Protein AF-A0AA38YG45-F1 (afdb_monomer_lite)

Radius of gyration: 14.85 Å; chains: 1; bounding box: 41×33×44 Å

Structure (mmCIF, N/CA/C/O backbone):
data_AF-A0AA38YG45-F1
#
_entry.id   AF-A0AA38YG45-F1
#
loop_
_atom_site.group_PDB
_atom_site.id
_atom_site.type_symbol
_atom_site.label_atom_id
_atom_site.label_alt_id
_atom_site.label_comp_id
_atom_site.label_asym_id
_atom_site.label_entity_id
_atom_site.label_seq_id
_atom_site.pdbx_PDB_ins_code
_atom_site.Cartn_x
_atom_site.Cartn_y
_atom_site.Cartn_z
_atom_site.occupancy
_atom_site.B_iso_or_equiv
_atom_site.auth_seq_id
_atom_site.auth_comp_id
_atom_site.auth_asym_id
_atom_site.auth_atom_id
_atom_site.pdbx_PDB_model_num
ATOM 1 N N . MET A 1 1 ? -5.783 9.780 21.680 1.00 47.09 1 MET A N 1
ATOM 2 C CA . MET A 1 1 ? -5.146 10.245 20.427 1.00 47.09 1 MET A CA 1
ATOM 3 C C . MET A 1 1 ? -3.884 9.424 20.224 1.00 47.09 1 MET A C 1
ATOM 5 O O . MET A 1 1 ? -3.141 9.281 21.184 1.00 47.09 1 MET A O 1
ATOM 9 N N . LEU A 1 2 ? -3.685 8.838 19.041 1.00 55.00 2 LEU A N 1
ATOM 10 C CA . LEU A 1 2 ? -2.702 7.778 18.730 1.00 55.00 2 LEU A CA 1
ATOM 11 C C . LEU A 1 2 ? -1.213 8.215 18.777 1.00 55.00 2 LEU A C 1
ATOM 13 O O . LEU A 1 2 ? -0.388 7.640 18.082 1.00 55.00 2 LEU A O 1
ATOM 17 N N . GLY A 1 3 ? -0.844 9.256 19.532 1.00 50.66 3 GLY A N 1
ATOM 18 C CA . GLY A 1 3 ? 0.546 9.735 19.643 1.00 50.66 3 GLY A CA 1
ATOM 19 C C . GLY A 1 3 ? 1.139 10.386 18.381 1.00 50.66 3 GLY A C 1
ATOM 20 O O . GLY A 1 3 ? 2.236 10.925 18.451 1.00 50.66 3 GLY A O 1
ATOM 21 N N . SER A 1 4 ? 0.414 10.383 17.257 1.00 55.72 4 SER A N 1
ATOM 22 C CA . SER A 1 4 ? 0.745 11.096 16.016 1.00 55.72 4 SER A CA 1
ATOM 23 C C . SER A 1 4 ? -0.076 12.392 15.903 1.00 55.72 4 SER A C 1
ATOM 25 O O . SER A 1 4 ? -1.272 12.356 16.223 1.00 55.72 4 SER A O 1
ATOM 27 N N . PRO A 1 5 ? 0.506 13.511 15.421 1.00 56.44 5 PRO A N 1
ATOM 28 C CA . PRO A 1 5 ? -0.197 14.789 15.239 1.00 56.44 5 PRO A CA 1
ATOM 29 C C . PRO A 1 5 ? -1.469 14.684 14.389 1.00 56.44 5 PRO A C 1
ATOM 31 O O . PRO A 1 5 ? -2.432 15.403 14.639 1.00 56.44 5 PRO A O 1
ATOM 34 N N . HIS A 1 6 ? -1.511 13.725 13.459 1.00 61.09 6 HIS A N 1
ATOM 35 C CA . HIS A 1 6 ? -2.636 13.498 12.545 1.00 61.09 6 HIS A CA 1
ATOM 36 C C . HIS A 1 6 ? -3.500 12.289 12.935 1.00 61.09 6 HIS A C 1
ATOM 38 O O . HIS A 1 6 ? -4.355 11.854 12.166 1.00 61.09 6 HIS A O 1
ATOM 44 N N . GLY A 1 7 ? -3.266 11.687 14.109 1.00 66.56 7 GLY A N 1
ATOM 45 C CA . GLY A 1 7 ? -4.014 10.511 14.561 1.00 66.56 7 GLY A CA 1
ATOM 46 C C . GLY A 1 7 ? -3.902 9.301 13.623 1.00 66.56 7 GLY A C 1
ATOM 47 O O . GLY A 1 7 ? -4.818 8.488 13.596 1.00 66.56 7 GLY A O 1
ATOM 48 N N . GLY A 1 8 ? -2.816 9.197 12.847 1.00 71.81 8 GLY A N 1
ATOM 49 C CA . GLY A 1 8 ? -2.603 8.120 11.872 1.00 71.81 8 GLY A CA 1
ATOM 50 C C . GLY A 1 8 ? -3.306 8.313 10.522 1.00 71.81 8 GLY A C 1
ATOM 51 O O . GLY A 1 8 ? -3.298 7.394 9.707 1.00 71.81 8 GLY A O 1
ATOM 52 N N . CYS A 1 9 ? -3.934 9.466 10.280 1.00 80.81 9 CYS A N 1
ATOM 53 C CA . CYS A 1 9 ? -4.634 9.759 9.029 1.00 80.81 9 CYS A CA 1
ATOM 54 C C . CYS A 1 9 ? -3.666 9.983 7.851 1.00 80.81 9 CYS A C 1
ATOM 56 O O . CYS A 1 9 ? -2.639 10.642 7.999 1.00 80.81 9 CYS A O 1
ATOM 58 N N . LEU A 1 10 ? -4.042 9.469 6.680 1.00 81.25 10 LEU A N 1
ATOM 59 C CA . LEU A 1 10 ? -3.430 9.672 5.367 1.00 81.25 10 LEU A CA 1
ATOM 60 C C . LEU A 1 10 ? -4.400 10.508 4.506 1.00 81.25 10 LEU A C 1
ATOM 62 O O . LEU A 1 10 ? -5.202 9.935 3.760 1.00 81.25 10 LEU A O 1
ATOM 66 N N . PRO A 1 11 ? -4.385 11.847 4.631 1.00 70.00 11 PRO A N 1
ATOM 67 C CA . PRO A 1 11 ? -5.412 12.724 4.064 1.00 70.00 11 PRO A CA 1
ATOM 68 C C . PRO A 1 11 ? -5.376 12.807 2.532 1.00 70.00 11 PRO A C 1
ATOM 70 O O . PRO A 1 11 ? -6.412 13.019 1.907 1.00 70.00 11 PRO A O 1
ATOM 73 N N . ASP A 1 12 ? -4.214 12.585 1.915 1.00 78.56 12 ASP A N 1
ATOM 74 C CA . ASP A 1 12 ? -4.036 12.713 0.462 1.00 78.56 12 ASP A CA 1
ATOM 75 C C . ASP A 1 12 ? -4.422 11.445 -0.322 1.00 78.56 12 ASP A C 1
ATOM 77 O O . ASP A 1 12 ? -4.314 11.391 -1.551 1.00 78.56 12 ASP A O 1
ATOM 81 N N . ILE A 1 13 ? -4.911 10.413 0.371 1.00 81.06 13 ILE A N 1
ATOM 82 C CA . ILE A 1 13 ? -5.349 9.161 -0.242 1.00 81.06 13 ILE A CA 1
ATOM 83 C C . ILE A 1 13 ? -6.872 9.151 -0.364 1.00 81.06 13 ILE A C 1
ATOM 85 O O . ILE A 1 13 ? -7.604 9.127 0.621 1.00 81.06 13 ILE A O 1
ATOM 89 N N . SER A 1 14 ? -7.349 9.092 -1.607 1.00 83.12 14 SER A N 1
ATOM 90 C CA . SER A 1 14 ? -8.774 9.040 -1.944 1.00 83.12 14 SER A CA 1
ATOM 91 C C . SER A 1 14 ? -9.201 7.647 -2.416 1.00 83.12 14 SER A C 1
ATOM 93 O O . SER A 1 14 ? -8.424 6.894 -2.999 1.00 83.12 14 SER A O 1
ATOM 95 N N . MET A 1 15 ? -10.468 7.291 -2.200 1.00 84.81 15 MET A N 1
ATOM 96 C CA . MET A 1 15 ? -11.083 6.080 -2.749 1.00 84.81 15 MET A CA 1
ATOM 97 C C . MET A 1 15 ? -11.370 6.223 -4.252 1.00 84.81 15 MET A C 1
ATOM 99 O O . MET A 1 15 ? -12.128 7.107 -4.663 1.00 84.81 15 MET A O 1
ATOM 103 N N . TRP A 1 16 ? -10.812 5.310 -5.055 1.00 83.12 16 TRP A N 1
ATOM 104 C CA . TRP A 1 16 ? -11.005 5.247 -6.514 1.00 83.12 16 TRP A CA 1
ATOM 105 C C . TRP A 1 16 ? -11.964 4.143 -6.979 1.00 83.12 16 TRP A C 1
ATOM 107 O O . TRP A 1 16 ? -12.583 4.277 -8.029 1.00 83.12 16 TRP A O 1
ATOM 117 N N . SER A 1 17 ? -12.072 3.053 -6.222 1.00 80.31 17 SER A N 1
ATOM 118 C CA . SER A 1 17 ? -12.840 1.850 -6.559 1.00 80.31 17 SER A CA 1
ATOM 119 C C . SER A 1 17 ? -13.529 1.334 -5.291 1.00 80.31 17 SER A C 1
ATOM 121 O O . SER A 1 17 ? -12.930 1.444 -4.219 1.00 80.31 17 SER A O 1
ATOM 123 N N . PRO A 1 18 ? -14.743 0.751 -5.366 1.00 79.62 18 PRO A N 1
ATOM 124 C CA . PRO A 1 18 ? -15.492 0.362 -6.573 1.00 79.62 18 PRO A CA 1
ATOM 125 C C . PRO A 1 18 ? -16.178 1.524 -7.298 1.00 79.62 18 PRO A C 1
ATOM 127 O O . PRO A 1 18 ? -16.383 1.451 -8.505 1.00 79.62 18 PRO A O 1
ATOM 130 N N . GLN A 1 19 ? -16.506 2.592 -6.577 1.00 79.94 19 GLN A N 1
ATOM 131 C CA . GLN A 1 19 ? -17.017 3.841 -7.127 1.00 79.94 19 GLN A CA 1
ATOM 132 C C . GLN A 1 19 ? -16.072 4.957 -6.698 1.00 79.94 19 GLN A C 1
ATOM 134 O O . GLN A 1 19 ? -15.554 4.957 -5.578 1.00 79.94 19 GLN A O 1
ATOM 139 N N . ARG A 1 20 ? -15.800 5.892 -7.607 1.00 82.31 20 ARG A N 1
ATOM 140 C CA . ARG A 1 20 ? -14.871 6.982 -7.329 1.00 82.31 20 ARG A CA 1
ATOM 141 C C . ARG A 1 20 ? -15.528 7.965 -6.367 1.00 82.31 20 ARG A C 1
ATOM 143 O O . ARG A 1 20 ? -16.459 8.651 -6.768 1.00 82.31 20 ARG A O 1
ATOM 150 N N . GLN A 1 21 ? -14.987 8.072 -5.152 1.00 79.31 21 GLN A N 1
ATOM 151 C CA . GLN A 1 21 ? -15.452 9.018 -4.126 1.00 79.31 21 GLN A CA 1
ATOM 152 C C . GLN A 1 21 ? -16.963 8.924 -3.827 1.00 79.31 21 GLN A C 1
ATOM 154 O O . GLN A 1 21 ? -17.602 9.922 -3.507 1.00 79.31 21 GLN A O 1
ATOM 159 N N . GLU A 1 22 ? -17.533 7.720 -3.917 1.00 81.31 22 GLU A N 1
ATOM 160 C CA . GLU A 1 22 ? -18.955 7.463 -3.674 1.00 81.31 22 GLU A CA 1
ATOM 161 C C . GLU A 1 22 ? -19.181 6.079 -3.031 1.00 81.31 22 GLU A C 1
ATOM 163 O O . GLU A 1 22 ? -18.346 5.175 -3.138 1.00 81.31 22 GLU A O 1
ATOM 168 N N . GLY A 1 23 ? -20.314 5.911 -2.342 1.00 83.44 23 GLY A N 1
ATOM 169 C CA . GLY A 1 23 ? -20.763 4.637 -1.774 1.00 83.44 23 GLY A CA 1
ATOM 170 C C . GLY A 1 23 ? -20.518 4.482 -0.269 1.00 83.44 23 GLY A C 1
ATOM 171 O O . GLY A 1 23 ? -20.431 5.447 0.480 1.00 83.44 23 GLY A O 1
ATOM 172 N N . HIS A 1 24 ? -20.454 3.238 0.208 1.00 83.69 24 HIS A N 1
ATOM 173 C CA . HIS A 1 24 ? -20.244 2.918 1.633 1.00 83.69 24 HIS A CA 1
ATOM 174 C C . HIS A 1 24 ? -19.128 1.890 1.846 1.00 83.69 24 HIS A C 1
ATOM 176 O O . HIS A 1 24 ? -19.077 1.220 2.878 1.00 83.69 24 HIS A O 1
ATOM 182 N N . THR A 1 25 ? -18.253 1.736 0.851 1.00 86.69 25 THR A N 1
ATOM 183 C CA . THR A 1 25 ? -17.160 0.763 0.885 1.00 86.69 25 THR A CA 1
ATOM 184 C C . THR A 1 25 ? -16.216 1.069 2.040 1.00 86.69 25 THR A C 1
ATOM 186 O O . THR A 1 25 ? -15.847 2.221 2.267 1.00 86.69 25 THR A O 1
ATOM 189 N N . ARG A 1 26 ? -15.812 0.022 2.758 1.00 89.25 26 ARG A N 1
ATOM 190 C CA . ARG A 1 26 ? -14.807 0.091 3.817 1.00 89.25 26 ARG A CA 1
ATOM 191 C C . ARG A 1 26 ? -13.832 -1.062 3.655 1.00 89.25 26 ARG A C 1
ATOM 193 O O . ARG A 1 26 ? -14.247 -2.169 3.316 1.00 89.25 26 ARG A O 1
ATOM 200 N N . ILE A 1 27 ? -12.561 -0.798 3.923 1.00 92.12 27 ILE A N 1
ATOM 201 C CA . ILE A 1 27 ? -11.514 -1.814 4.023 1.00 92.12 27 ILE A CA 1
ATOM 202 C C . ILE A 1 27 ? -10.892 -1.736 5.413 1.00 92.12 27 ILE A C 1
ATOM 204 O O . ILE A 1 27 ? -10.753 -0.648 5.970 1.00 92.12 27 ILE A O 1
ATOM 208 N N . ALA A 1 28 ? -10.554 -2.887 5.981 1.00 94.44 28 ALA A N 1
ATOM 209 C CA . ALA A 1 28 ? -9.927 -2.986 7.290 1.00 94.44 28 ALA A CA 1
ATOM 210 C C . ALA A 1 28 ? -9.085 -4.261 7.349 1.00 94.44 28 ALA A C 1
ATOM 212 O O . ALA A 1 28 ? -9.604 -5.347 7.083 1.00 94.44 28 ALA A O 1
ATOM 213 N N . GLY A 1 29 ? -7.800 -4.141 7.674 1.00 95.38 29 GLY A N 1
ATOM 214 C CA . GLY A 1 29 ? -6.919 -5.299 7.786 1.00 95.38 29 GLY A CA 1
ATOM 215 C C . GLY A 1 29 ? -5.456 -4.936 8.039 1.00 95.38 29 GLY A C 1
ATOM 216 O O . GLY A 1 29 ? -5.073 -3.774 7.891 1.00 95.38 29 GLY A O 1
ATOM 217 N N . PRO A 1 30 ? -4.626 -5.924 8.414 1.00 96.88 30 PRO A N 1
ATOM 218 C CA . PRO A 1 30 ? -3.193 -5.726 8.585 1.00 96.88 30 PRO A CA 1
ATOM 219 C C . PRO A 1 30 ? -2.517 -5.347 7.262 1.00 96.88 30 PRO A C 1
ATOM 221 O O . PRO A 1 30 ? -2.856 -5.879 6.200 1.00 96.88 30 PRO A O 1
ATOM 224 N N . ALA A 1 31 ? -1.538 -4.450 7.341 1.00 96.56 31 ALA A N 1
ATOM 225 C CA . ALA A 1 31 ? -0.764 -3.961 6.216 1.00 96.56 31 ALA A CA 1
ATOM 226 C C . ALA A 1 31 ? 0.181 -5.048 5.691 1.00 96.56 31 ALA A C 1
ATOM 228 O O . ALA A 1 31 ? 1.067 -5.523 6.405 1.00 96.56 31 ALA A O 1
ATOM 229 N N . TYR A 1 32 ? 0.030 -5.382 4.415 1.00 96.50 32 TYR A N 1
ATOM 230 C CA . TYR A 1 32 ? 1.057 -6.027 3.610 1.00 96.50 32 TYR A CA 1
ATOM 231 C C . TYR A 1 32 ? 1.764 -4.938 2.801 1.00 96.50 32 TYR A C 1
ATOM 233 O O . TYR A 1 32 ? 1.204 -4.414 1.834 1.00 96.50 32 TYR A O 1
ATOM 241 N N . THR A 1 33 ? 2.956 -4.532 3.236 1.00 95.25 33 THR A N 1
ATOM 242 C CA . THR A 1 33 ? 3.645 -3.369 2.668 1.00 95.25 33 THR A CA 1
ATOM 243 C C . THR A 1 33 ? 4.510 -3.744 1.467 1.00 95.25 33 THR A C 1
ATOM 245 O O . THR A 1 33 ? 5.193 -4.771 1.454 1.00 95.25 33 THR A O 1
ATOM 248 N N . VAL A 1 34 ? 4.505 -2.883 0.453 1.00 92.94 34 VAL A N 1
ATOM 249 C CA . VAL A 1 34 ? 5.315 -3.003 -0.761 1.00 92.94 34 VAL A CA 1
ATOM 250 C C . VAL A 1 34 ? 5.971 -1.653 -1.025 1.00 92.94 34 VAL A C 1
ATOM 252 O O . VAL A 1 34 ? 5.288 -0.661 -1.284 1.00 92.94 34 VAL A O 1
ATOM 255 N N . HIS A 1 35 ? 7.296 -1.605 -0.955 1.00 91.88 35 HIS A N 1
ATOM 256 C CA . HIS A 1 35 ? 8.066 -0.383 -1.146 1.00 91.88 35 HIS A CA 1
ATOM 257 C C . HIS A 1 35 ? 8.726 -0.396 -2.516 1.00 91.88 35 HIS A C 1
ATOM 259 O O . HIS A 1 35 ? 9.707 -1.098 -2.708 1.00 91.88 35 HIS A O 1
ATOM 265 N N . PHE A 1 36 ? 8.217 0.354 -3.485 1.00 88.81 36 PHE A N 1
ATOM 266 C CA . PHE A 1 36 ? 8.905 0.498 -4.761 1.00 88.81 36 PHE A CA 1
ATOM 267 C C . PHE A 1 36 ? 10.082 1.461 -4.613 1.00 88.81 36 PHE A C 1
ATOM 269 O O . PHE A 1 36 ? 9.927 2.598 -4.178 1.00 88.81 36 PHE A O 1
ATOM 276 N N . VAL A 1 37 ? 11.257 1.022 -5.047 1.00 86.50 37 VAL A N 1
ATOM 277 C CA . VAL A 1 37 ? 12.473 1.834 -5.131 1.00 86.50 37 VAL A CA 1
ATOM 278 C C . VAL A 1 37 ? 13.101 1.685 -6.504 1.00 86.50 37 VAL A C 1
ATOM 280 O O . VAL A 1 37 ? 12.806 0.751 -7.255 1.00 86.50 37 VAL A O 1
ATOM 283 N N . ARG A 1 38 ? 13.987 2.613 -6.858 1.00 84.12 38 ARG A N 1
ATOM 284 C CA . ARG A 1 38 ? 14.746 2.506 -8.102 1.00 84.12 38 ARG A CA 1
ATOM 285 C C . ARG A 1 38 ? 15.677 1.304 -8.052 1.00 84.12 38 ARG A C 1
ATOM 287 O O . ARG A 1 38 ? 16.293 0.999 -7.029 1.00 84.12 38 ARG A O 1
ATOM 294 N N . ARG A 1 39 ? 15.813 0.630 -9.190 1.00 80.75 39 ARG A N 1
ATOM 295 C CA . ARG A 1 39 ? 16.804 -0.429 -9.359 1.00 80.75 39 ARG A CA 1
ATOM 296 C C . ARG A 1 39 ? 18.200 0.107 -9.022 1.00 80.75 39 ARG A C 1
ATOM 298 O O . ARG A 1 39 ? 18.595 1.166 -9.501 1.00 80.75 39 ARG A O 1
ATOM 305 N N . GLY A 1 40 ? 18.940 -0.645 -8.212 1.00 77.88 40 GLY A N 1
ATOM 306 C CA . GLY A 1 40 ? 20.279 -0.268 -7.753 1.00 77.88 40 GLY A CA 1
ATOM 307 C C . GLY A 1 40 ? 20.306 0.544 -6.456 1.00 77.88 40 GLY A C 1
ATOM 308 O O . GLY A 1 40 ? 21.388 0.707 -5.903 1.00 77.88 40 GLY A O 1
ATOM 309 N N . THR A 1 41 ? 19.157 1.006 -5.946 1.00 79.06 41 THR A N 1
ATOM 310 C CA . THR A 1 41 ? 19.066 1.587 -4.596 1.00 79.06 41 THR A CA 1
ATOM 311 C C . THR A 1 41 ? 19.129 0.498 -3.531 1.00 79.06 41 THR A C 1
ATOM 313 O O . THR A 1 41 ? 19.901 0.614 -2.591 1.00 79.06 41 THR A O 1
ATOM 316 N N . GLU A 1 42 ? 18.379 -0.586 -3.723 1.00 70.69 42 GLU A N 1
ATOM 317 C CA . GLU A 1 42 ? 18.364 -1.742 -2.827 1.00 70.69 42 GLU A CA 1
ATOM 318 C C . GLU A 1 42 ? 18.531 -3.041 -3.629 1.00 70.69 42 GLU A C 1
ATOM 320 O O . GLU A 1 42 ? 18.073 -3.124 -4.781 1.00 70.69 42 GLU A O 1
ATOM 325 N N . PRO A 1 43 ? 19.169 -4.077 -3.058 1.00 61.62 43 PRO A N 1
ATOM 326 C CA . PRO A 1 43 ? 19.235 -5.381 -3.692 1.00 61.62 43 PRO A CA 1
ATOM 327 C C . PRO A 1 43 ? 17.841 -6.016 -3.761 1.00 61.62 43 PRO A C 1
ATOM 329 O O . PRO A 1 43 ? 17.168 -6.208 -2.751 1.00 61.62 43 PRO A O 1
ATOM 332 N N . SER A 1 44 ? 17.406 -6.393 -4.965 1.00 62.25 44 SER A N 1
ATOM 333 C CA . SER A 1 44 ? 16.162 -7.140 -5.150 1.00 62.25 44 SER A CA 1
ATOM 334 C C . SER A 1 44 ? 16.417 -8.637 -4.985 1.00 62.25 44 SER A C 1
ATOM 336 O O . SER A 1 44 ? 16.867 -9.308 -5.914 1.00 62.25 44 SER A O 1
ATOM 338 N N . THR A 1 45 ? 16.119 -9.183 -3.812 1.00 60.91 45 THR A N 1
ATOM 339 C CA . THR A 1 45 ? 16.208 -10.632 -3.542 1.00 60.91 45 THR A CA 1
ATOM 340 C C . THR A 1 45 ? 14.951 -11.403 -3.954 1.00 60.91 45 THR A C 1
ATOM 342 O O . THR A 1 45 ? 14.881 -12.620 -3.780 1.00 60.91 45 THR A O 1
ATOM 345 N N . ILE A 1 46 ? 13.943 -10.706 -4.478 1.00 64.12 46 ILE A N 1
ATOM 346 C CA . ILE A 1 46 ? 12.613 -11.257 -4.711 1.00 64.12 46 ILE A CA 1
ATOM 347 C C . ILE A 1 46 ? 12.570 -12.024 -6.039 1.00 64.12 46 ILE A C 1
ATOM 349 O O . ILE 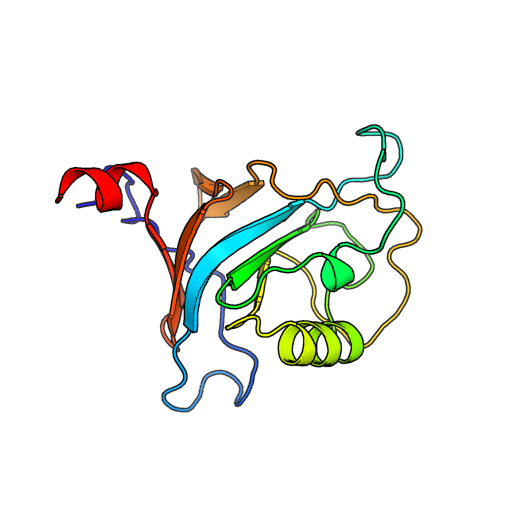A 1 46 ? 12.867 -11.476 -7.098 1.00 64.12 46 ILE A O 1
ATOM 353 N N . LYS A 1 47 ? 12.189 -13.305 -5.963 1.00 68.69 47 LYS A N 1
ATOM 354 C CA . LYS A 1 47 ? 12.069 -14.217 -7.115 1.00 68.69 47 LYS A CA 1
ATOM 355 C C . LYS A 1 47 ? 10.675 -14.227 -7.752 1.00 68.69 47 LYS A C 1
ATOM 357 O O . LYS A 1 47 ? 10.544 -14.659 -8.891 1.00 68.69 47 LYS A O 1
ATOM 362 N N . GLU A 1 48 ? 9.659 -13.772 -7.023 1.00 80.19 48 GLU A N 1
ATOM 363 C CA . GLU A 1 48 ? 8.243 -13.842 -7.400 1.00 80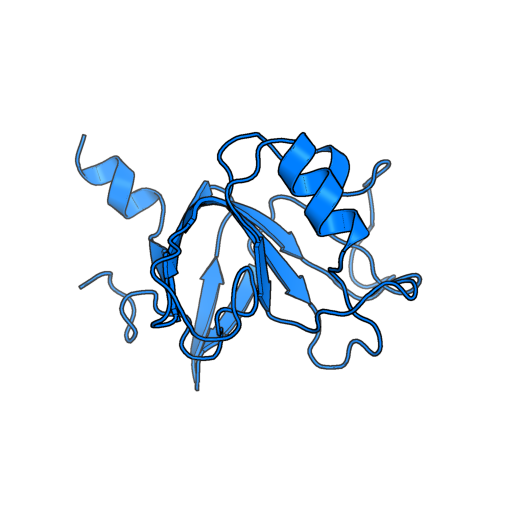.19 48 GLU A CA 1
ATOM 364 C C . GLU A 1 48 ? 7.586 -12.462 -7.303 1.00 80.19 48 GLU A C 1
ATOM 366 O O . GLU A 1 48 ? 8.023 -11.602 -6.544 1.00 80.19 48 GLU A O 1
ATOM 371 N N . HIS A 1 49 ? 6.534 -12.208 -8.075 1.00 86.38 49 HIS A N 1
ATOM 372 C CA . HIS A 1 49 ? 5.883 -10.903 -8.032 1.00 86.38 49 HIS A CA 1
ATOM 373 C C . HIS A 1 49 ? 5.182 -10.698 -6.678 1.00 86.38 49 HIS A C 1
ATOM 375 O O . HIS A 1 49 ? 4.505 -11.600 -6.192 1.00 86.38 49 HIS A O 1
ATOM 381 N N . TYR A 1 50 ? 5.276 -9.501 -6.080 1.00 89.31 50 TYR A N 1
ATOM 382 C CA . TYR A 1 50 ? 4.734 -9.234 -4.731 1.00 89.31 50 TYR A CA 1
ATOM 383 C C . TYR A 1 50 ? 3.248 -9.586 -4.583 1.00 89.31 50 TYR A C 1
ATOM 385 O O . TYR A 1 50 ? 2.774 -9.861 -3.485 1.00 89.31 50 TYR A O 1
ATOM 393 N N . ILE A 1 51 ? 2.503 -9.522 -5.689 1.00 90.62 51 ILE A N 1
ATOM 394 C CA . ILE A 1 51 ? 1.061 -9.769 -5.730 1.00 90.62 51 ILE A CA 1
ATOM 395 C C . ILE A 1 51 ? 0.711 -11.248 -5.506 1.00 90.62 51 ILE A C 1
ATOM 397 O O . ILE A 1 51 ? -0.404 -11.561 -5.091 1.00 90.62 51 ILE A O 1
ATOM 401 N N . ASP A 1 52 ? 1.653 -12.152 -5.778 1.00 90.19 52 ASP A N 1
ATOM 402 C CA . ASP A 1 52 ? 1.462 -13.596 -5.652 1.00 90.19 52 ASP A CA 1
ATOM 403 C C . ASP A 1 52 ? 1.665 -14.094 -4.219 1.00 90.19 52 ASP A C 1
ATOM 405 O O . ASP A 1 52 ? 1.144 -15.147 -3.862 1.00 90.19 52 ASP A O 1
ATOM 409 N N . SER A 1 53 ? 2.346 -13.309 -3.382 1.00 90.81 53 SER A N 1
ATOM 410 C CA . SER A 1 53 ? 2.605 -13.613 -1.973 1.00 90.81 53 SER A CA 1
ATOM 411 C C . SER A 1 53 ? 1.701 -12.850 -0.998 1.00 90.81 53 SER A C 1
ATOM 413 O O . SER A 1 53 ? 1.971 -12.845 0.202 1.00 90.81 53 SER A O 1
ATOM 415 N N . VAL A 1 54 ? 0.641 -12.195 -1.487 1.00 94.00 54 VAL A N 1
ATOM 416 C CA . VAL A 1 54 ? -0.298 -11.432 -0.647 1.00 94.00 54 VAL A CA 1
ATOM 417 C C . VAL A 1 54 ? -1.112 -12.383 0.238 1.00 94.00 54 VAL A C 1
ATOM 419 O O . VAL A 1 54 ? -1.854 -13.211 -0.299 1.00 94.00 54 VAL A O 1
ATOM 422 N N . PRO A 1 55 ? -1.046 -12.259 1.576 1.00 94.94 55 PRO A N 1
ATOM 423 C CA . PRO A 1 55 ? -1.869 -13.067 2.466 1.00 94.94 55 PRO A CA 1
ATOM 424 C C . PRO A 1 55 ? -3.341 -12.638 2.434 1.00 94.94 55 PRO A C 1
ATOM 426 O O . PRO A 1 55 ? -3.659 -11.446 2.361 1.00 94.94 55 PRO A O 1
ATOM 429 N N . ALA A 1 56 ? -4.247 -13.607 2.563 1.00 96.50 56 ALA A N 1
ATOM 430 C CA . ALA A 1 56 ? -5.675 -13.336 2.694 1.00 96.50 56 ALA A CA 1
ATOM 431 C C . ALA A 1 56 ? -5.970 -12.474 3.937 1.00 96.50 56 ALA A C 1
ATOM 433 O O . ALA A 1 56 ? -5.325 -12.615 4.975 1.00 96.50 56 ALA A O 1
ATOM 434 N N . GLY A 1 57 ? -6.958 -11.582 3.837 1.00 96.62 57 GLY A N 1
ATOM 435 C CA . GLY A 1 57 ? -7.356 -10.684 4.925 1.00 96.62 57 GLY A CA 1
ATOM 436 C C . GLY A 1 57 ? -6.494 -9.425 5.078 1.00 96.62 57 GLY A C 1
ATOM 437 O O . GLY A 1 57 ? -6.808 -8.591 5.921 1.00 96.62 57 GLY A O 1
ATOM 438 N N . THR A 1 58 ? -5.430 -9.258 4.286 1.00 97.06 58 THR A N 1
ATOM 439 C CA . THR A 1 58 ? -4.535 -8.090 4.371 1.00 97.06 58 THR A CA 1
ATOM 440 C C . THR A 1 58 ? -5.005 -6.919 3.509 1.00 97.06 58 THR A C 1
ATOM 442 O O . THR A 1 58 ? -5.681 -7.099 2.488 1.00 97.06 58 THR A O 1
ATOM 445 N N . VAL A 1 59 ? -4.619 -5.707 3.913 1.00 97.06 59 VAL A N 1
ATOM 446 C CA . VAL A 1 59 ? -4.638 -4.518 3.055 1.00 97.06 59 VAL A CA 1
ATOM 447 C C . VAL A 1 59 ? -3.257 -4.388 2.418 1.00 97.06 59 VAL A C 1
ATOM 449 O O . VAL A 1 59 ? -2.257 -4.262 3.123 1.00 97.06 59 VAL A O 1
ATOM 452 N N . ILE A 1 60 ? -3.187 -4.397 1.088 1.00 96.19 60 ILE A N 1
ATOM 453 C CA . ILE A 1 60 ? -1.932 -4.142 0.372 1.00 96.19 60 ILE A CA 1
ATOM 454 C C . ILE A 1 60 ? -1.633 -2.647 0.487 1.00 96.19 60 ILE A C 1
ATOM 456 O O . ILE A 1 60 ? -2.428 -1.838 0.019 1.00 96.19 60 ILE A O 1
ATOM 460 N N . PHE A 1 61 ? -0.501 -2.273 1.072 1.00 95.81 61 PHE A N 1
ATOM 461 C CA . PHE A 1 61 ? -0.060 -0.883 1.139 1.00 95.81 61 PHE A CA 1
ATOM 462 C C . PHE A 1 61 ? 1.166 -0.691 0.251 1.00 95.81 61 PHE A C 1
ATOM 464 O O . PHE A 1 61 ? 2.231 -1.240 0.527 1.00 95.81 61 PHE A O 1
ATOM 471 N N . ILE A 1 62 ? 1.029 0.084 -0.819 1.00 93.69 62 ILE A N 1
ATOM 472 C CA . ILE A 1 62 ? 2.101 0.336 -1.779 1.00 93.69 62 ILE A CA 1
ATOM 473 C C . ILE A 1 62 ? 2.590 1.767 -1.606 1.00 93.69 62 ILE A C 1
ATOM 475 O O . ILE A 1 62 ? 1.789 2.688 -1.690 1.00 93.69 62 ILE A O 1
ATOM 479 N N . SER A 1 63 ? 3.894 1.947 -1.426 1.00 92.38 63 SER A N 1
ATOM 480 C CA . SER A 1 63 ? 4.553 3.251 -1.525 1.00 92.38 63 SER A CA 1
ATOM 481 C C . SER A 1 63 ? 5.505 3.229 -2.712 1.00 92.38 63 SER A C 1
ATOM 483 O O . SER A 1 63 ? 6.266 2.271 -2.876 1.00 92.38 63 SER A O 1
ATOM 485 N N . ALA A 1 64 ? 5.431 4.245 -3.566 1.00 89.88 64 ALA A N 1
ATOM 486 C CA . ALA A 1 64 ? 6.268 4.375 -4.748 1.00 89.88 64 ALA A CA 1
ATOM 487 C C . ALA A 1 64 ? 6.899 5.769 -4.844 1.00 89.88 64 ALA A C 1
ATOM 489 O O . ALA A 1 64 ? 6.340 6.737 -4.330 1.00 89.88 64 ALA A O 1
ATOM 490 N N . PRO A 1 65 ? 8.041 5.912 -5.541 1.00 85.19 65 PRO A N 1
ATOM 491 C CA . PRO A 1 65 ? 8.692 7.204 -5.682 1.00 85.19 65 PRO A CA 1
ATOM 492 C C . PRO A 1 65 ? 7.764 8.196 -6.404 1.00 85.19 65 PRO A C 1
ATOM 494 O O . PRO A 1 65 ? 7.132 7.822 -7.398 1.00 85.19 65 PRO A O 1
ATOM 497 N N . PRO A 1 66 ? 7.701 9.470 -5.977 1.00 81.31 66 PRO A N 1
ATOM 498 C CA . PRO A 1 66 ? 6.788 10.460 -6.558 1.00 81.31 66 PRO A CA 1
ATOM 499 C C . PRO A 1 66 ? 7.088 10.756 -8.036 1.00 81.31 66 PRO A C 1
ATOM 501 O O . PRO A 1 66 ? 6.207 11.158 -8.800 1.00 81.31 66 PRO A O 1
ATOM 504 N N . ASP A 1 67 ? 8.333 10.533 -8.455 1.00 81.19 67 ASP A N 1
ATOM 505 C CA . ASP A 1 67 ? 8.808 10.701 -9.823 1.00 81.19 67 ASP A CA 1
ATOM 506 C C . ASP A 1 67 ? 8.745 9.412 -10.660 1.00 81.19 67 ASP A C 1
ATOM 508 O O . ASP A 1 67 ? 9.216 9.390 -11.802 1.00 81.19 67 ASP A O 1
ATOM 512 N N . ALA A 1 68 ? 8.128 8.345 -10.141 1.00 77.25 68 ALA A N 1
ATOM 513 C CA . ALA A 1 68 ? 7.865 7.140 -10.912 1.00 77.25 68 ALA A CA 1
ATOM 514 C C . ALA A 1 68 ? 6.983 7.474 -12.128 1.00 77.25 68 ALA A C 1
ATOM 516 O O . ALA A 1 68 ? 5.831 7.902 -12.011 1.00 77.25 68 ALA A O 1
ATOM 517 N N . ALA A 1 69 ? 7.532 7.271 -13.328 1.00 69.31 69 ALA A N 1
ATOM 518 C CA . ALA A 1 69 ? 6.828 7.550 -14.577 1.00 69.31 69 ALA A CA 1
ATOM 519 C C . ALA A 1 69 ? 5.594 6.647 -14.759 1.00 69.31 69 ALA A C 1
ATOM 521 O O . ALA A 1 69 ? 4.557 7.113 -15.237 1.00 69.31 69 ALA A O 1
ATOM 522 N N . ASN A 1 70 ? 5.696 5.389 -14.315 1.00 73.94 70 ASN A N 1
ATOM 523 C CA . ASN A 1 70 ? 4.707 4.335 -14.535 1.00 73.94 70 ASN A CA 1
ATOM 524 C C . ASN A 1 70 ? 3.901 4.027 -13.267 1.00 73.94 70 ASN A C 1
ATOM 526 O O . ASN A 1 70 ? 4.350 4.272 -12.149 1.00 73.94 70 ASN A O 1
ATOM 530 N N . ALA A 1 71 ? 2.702 3.471 -13.451 1.00 79.06 71 ALA A N 1
ATOM 531 C CA . ALA A 1 71 ? 1.879 3.014 -12.340 1.00 79.06 71 ALA A CA 1
ATOM 532 C C . ALA A 1 71 ? 2.399 1.699 -11.750 1.00 79.06 71 ALA A C 1
ATOM 534 O O . ALA A 1 71 ? 2.857 0.812 -12.471 1.00 79.06 71 ALA A O 1
ATOM 535 N N . VAL A 1 72 ? 2.266 1.560 -10.433 1.00 83.31 72 VAL A N 1
ATOM 536 C CA . VAL A 1 72 ? 2.725 0.384 -9.669 1.00 83.31 72 VAL A CA 1
ATOM 537 C C . VAL A 1 72 ? 1.599 -0.611 -9.364 1.00 83.31 72 VAL A C 1
ATOM 539 O O . VAL A 1 72 ? 1.850 -1.733 -8.920 1.00 83.31 72 VAL A O 1
ATOM 542 N N . TYR A 1 73 ? 0.354 -0.212 -9.642 1.00 87.56 73 TYR A N 1
ATOM 543 C CA . TYR A 1 73 ? -0.858 -0.988 -9.396 1.00 87.56 73 TYR A CA 1
ATOM 544 C C . TYR A 1 73 ? -1.952 -0.659 -10.426 1.00 87.56 73 TYR A C 1
ATOM 546 O O . TYR A 1 73 ? -2.061 0.479 -10.887 1.00 87.56 73 TYR A O 1
ATOM 554 N N . GLY A 1 74 ? -2.765 -1.656 -10.784 1.00 85.69 74 GLY A N 1
ATOM 555 C CA . GLY A 1 74 ? -3.735 -1.602 -11.885 1.00 85.69 74 GLY A CA 1
ATOM 556 C C . GLY A 1 74 ? -4.609 -2.858 -11.963 1.00 85.69 74 GLY A C 1
ATOM 557 O O . GLY A 1 74 ? -4.493 -3.736 -11.107 1.00 85.69 74 GLY A O 1
ATOM 558 N N . GLY A 1 75 ? -5.456 -2.977 -12.994 1.00 85.44 75 GLY A N 1
ATOM 559 C CA . GLY A 1 75 ? -6.526 -3.984 -13.055 1.00 85.44 75 GLY A CA 1
ATOM 560 C C . GLY A 1 75 ? -6.094 -5.447 -12.876 1.00 85.44 75 GLY A C 1
ATOM 561 O O . GLY A 1 75 ? -6.758 -6.194 -12.157 1.00 85.44 75 GLY A O 1
ATOM 562 N N . LEU A 1 76 ? -4.963 -5.861 -13.461 1.00 86.31 76 LEU A N 1
ATOM 563 C CA . LEU A 1 76 ? -4.446 -7.230 -13.299 1.00 86.31 76 LEU A CA 1
ATOM 564 C C . LEU A 1 76 ? -4.067 -7.529 -11.842 1.00 86.31 76 LEU A C 1
ATOM 566 O O . LEU A 1 76 ? -4.406 -8.586 -11.309 1.00 86.31 76 LEU A O 1
ATOM 570 N N . MET A 1 77 ? -3.412 -6.574 -11.185 1.00 90.19 77 MET A N 1
ATOM 571 C CA . MET A 1 77 ? -2.985 -6.693 -9.794 1.00 90.19 77 MET A CA 1
ATOM 572 C C . MET A 1 77 ? -4.204 -6.668 -8.871 1.00 90.19 77 MET A C 1
ATOM 574 O O . MET A 1 77 ? -4.272 -7.474 -7.950 1.00 90.19 77 MET A O 1
ATOM 578 N N . SER A 1 78 ? -5.211 -5.843 -9.174 1.00 87.75 78 SER A N 1
ATOM 579 C CA . SER A 1 78 ? -6.507 -5.855 -8.485 1.00 87.75 78 SER A CA 1
ATOM 580 C C . SER A 1 78 ? -7.203 -7.210 -8.584 1.00 87.75 78 SER A C 1
ATOM 582 O O . SER A 1 78 ? -7.697 -7.732 -7.583 1.00 87.75 78 SER A O 1
ATOM 584 N N . HIS A 1 79 ? -7.225 -7.812 -9.777 1.00 89.50 79 HIS A N 1
ATOM 585 C CA . HIS A 1 79 ? -7.814 -9.133 -9.969 1.00 89.50 79 HIS A CA 1
ATOM 586 C C . HIS A 1 79 ? -7.073 -10.193 -9.148 1.00 89.50 79 HIS A C 1
ATOM 588 O O . HIS A 1 79 ? -7.702 -10.967 -8.427 1.00 89.50 79 HIS A O 1
ATOM 594 N N . ARG A 1 80 ? -5.737 -10.197 -9.203 1.00 92.19 80 ARG A N 1
ATOM 595 C CA . ARG A 1 80 ? -4.921 -11.162 -8.464 1.00 92.19 80 ARG A CA 1
ATOM 596 C C . ARG A 1 80 ? -5.030 -10.979 -6.950 1.00 92.19 80 ARG A C 1
ATOM 598 O O . ARG A 1 80 ? -5.236 -11.968 -6.258 1.00 92.19 80 ARG A O 1
ATOM 605 N N . ALA A 1 81 ? -5.012 -9.743 -6.452 1.00 92.50 81 ALA A N 1
ATOM 606 C CA . ALA A 1 81 ? -5.240 -9.425 -5.041 1.00 92.50 81 ALA A CA 1
ATOM 607 C C . ALA A 1 81 ? -6.582 -9.974 -4.539 1.00 92.50 81 ALA A C 1
ATOM 609 O O . ALA A 1 81 ? -6.645 -10.581 -3.470 1.00 92.50 81 ALA A O 1
ATOM 610 N N . LYS A 1 82 ? -7.646 -9.819 -5.340 1.00 91.19 82 LYS A N 1
ATOM 611 C CA . LYS A 1 82 ? -8.966 -10.376 -5.027 1.00 91.19 82 LYS A CA 1
ATOM 612 C C . LYS A 1 82 ? -8.936 -11.904 -4.958 1.00 91.19 82 LYS A C 1
ATOM 614 O O . LYS A 1 82 ? -9.523 -12.473 -4.044 1.00 91.19 82 LYS A O 1
ATOM 619 N N . VAL A 1 83 ? -8.252 -12.563 -5.895 1.00 94.06 83 VAL A N 1
ATOM 620 C CA . VAL A 1 83 ? -8.080 -14.028 -5.888 1.00 94.06 83 VAL A CA 1
ATOM 621 C C . VAL A 1 83 ? -7.298 -14.494 -4.655 1.00 94.06 83 VAL A C 1
ATOM 623 O O . VAL A 1 83 ? -7.662 -15.506 -4.065 1.00 94.06 83 VAL A O 1
ATOM 626 N N . SER A 1 84 ? -6.281 -13.744 -4.226 1.00 93.19 84 SER A N 1
ATOM 627 C CA . SER A 1 84 ? -5.501 -14.028 -3.010 1.00 93.19 84 SER A CA 1
ATOM 628 C C . SER A 1 84 ? -6.249 -13.708 -1.704 1.00 93.19 84 SER A C 1
ATOM 630 O O . SER A 1 84 ? -5.743 -13.991 -0.622 1.00 93.19 84 SER A O 1
ATOM 632 N N . GLY A 1 85 ? -7.456 -13.135 -1.777 1.00 93.88 85 GLY A N 1
ATOM 633 C CA . GLY A 1 85 ? -8.275 -12.809 -0.608 1.00 93.88 85 GLY A CA 1
ATOM 634 C C . GLY A 1 85 ? -7.866 -11.528 0.121 1.00 93.88 85 GLY A C 1
ATOM 635 O O . GLY A 1 85 ? -8.208 -11.369 1.292 1.00 93.88 85 GLY A O 1
ATOM 636 N N . ALA A 1 86 ? -7.136 -10.620 -0.532 1.00 95.31 86 ALA A N 1
ATOM 637 C CA . ALA A 1 86 ? -6.862 -9.296 0.022 1.00 95.31 86 ALA A CA 1
ATOM 638 C C . ALA A 1 86 ? -8.170 -8.509 0.206 1.00 95.31 86 ALA A C 1
ATOM 640 O O . ALA A 1 86 ? -9.081 -8.598 -0.622 1.00 95.31 86 ALA A O 1
ATOM 641 N N . VAL A 1 87 ? -8.254 -7.704 1.267 1.00 94.94 87 VAL A N 1
ATOM 642 C CA . VAL A 1 87 ? -9.451 -6.889 1.554 1.00 94.94 87 VAL A CA 1
ATOM 643 C C . VAL A 1 87 ? -9.461 -5.566 0.787 1.00 94.94 87 VAL A C 1
ATOM 645 O O . VAL A 1 87 ? -10.511 -4.947 0.637 1.00 94.94 87 VAL A O 1
ATOM 648 N N . GLY A 1 88 ? -8.306 -5.133 0.279 1.00 92.69 88 GLY A N 1
ATOM 649 C CA . GLY A 1 88 ? -8.158 -3.909 -0.500 1.00 92.69 88 GLY A CA 1
ATOM 650 C C . GLY A 1 88 ? -6.699 -3.561 -0.773 1.00 92.69 88 GLY A C 1
ATOM 651 O O . GLY A 1 88 ? -5.784 -4.247 -0.313 1.00 92.69 88 GLY A O 1
ATOM 652 N N . ALA A 1 89 ? -6.493 -2.477 -1.518 1.00 93.25 89 ALA A N 1
ATOM 653 C CA . ALA A 1 89 ? -5.179 -1.904 -1.766 1.00 93.25 89 ALA A CA 1
ATOM 654 C C . ALA A 1 89 ? -5.210 -0.388 -1.550 1.00 93.25 89 ALA A C 1
ATOM 656 O O . ALA A 1 89 ? -6.155 0.287 -1.962 1.00 93.25 89 ALA A O 1
ATOM 657 N N . VAL A 1 90 ? -4.157 0.124 -0.927 1.00 93.88 90 VAL A N 1
ATOM 658 C CA . VAL A 1 90 ? -3.859 1.541 -0.740 1.00 93.88 90 VAL A CA 1
ATOM 659 C C . VAL A 1 90 ? -2.549 1.824 -1.464 1.00 93.88 90 VAL A C 1
ATOM 661 O O . VAL A 1 90 ? -1.584 1.077 -1.308 1.00 93.88 90 VAL A O 1
ATOM 664 N N . VAL A 1 91 ? -2.524 2.868 -2.291 1.00 91.94 91 VAL A N 1
ATOM 665 C CA . VAL A 1 91 ? -1.369 3.194 -3.135 1.00 91.94 91 VAL A CA 1
ATOM 666 C C . VAL A 1 91 ? -0.984 4.650 -2.915 1.00 91.94 91 VAL A C 1
ATOM 668 O O . VAL A 1 91 ? -1.670 5.553 -3.386 1.00 91.94 91 VAL A O 1
ATOM 671 N N . ASP A 1 92 ? 0.128 4.855 -2.221 1.00 91.38 92 ASP A N 1
ATOM 672 C CA . ASP A 1 92 ? 0.885 6.102 -2.199 1.00 91.38 92 ASP A CA 1
ATOM 673 C C . ASP A 1 92 ? 1.766 6.151 -3.457 1.00 91.38 92 ASP A C 1
ATOM 675 O O . ASP A 1 92 ? 2.897 5.659 -3.501 1.00 91.38 92 ASP A O 1
ATOM 679 N N . GLY A 1 93 ? 1.164 6.610 -4.553 1.00 86.00 93 GLY A N 1
ATOM 680 C CA . GLY A 1 93 ? 1.772 6.605 -5.876 1.00 86.00 93 GLY A CA 1
ATOM 681 C C . GLY A 1 93 ? 0.735 6.613 -6.995 1.00 86.00 93 GLY A C 1
ATOM 682 O O . GLY A 1 93 ? -0.441 6.916 -6.805 1.0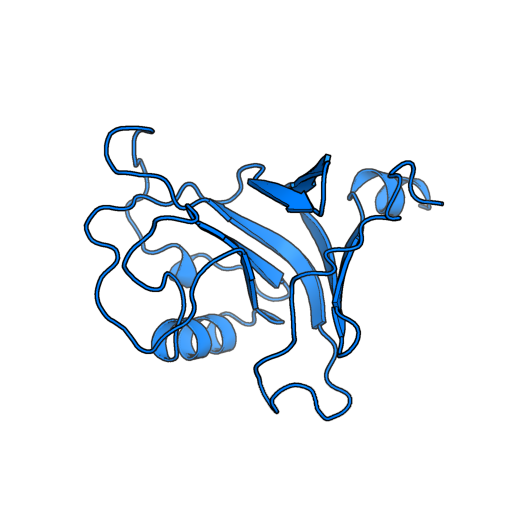0 86.00 93 GLY A O 1
ATOM 683 N N . ARG A 1 94 ? 1.173 6.277 -8.211 1.00 81.00 94 ARG A N 1
ATOM 684 C CA . ARG A 1 94 ? 0.306 6.285 -9.398 1.00 81.00 94 ARG A CA 1
ATOM 685 C C . ARG A 1 94 ? -0.380 4.934 -9.609 1.00 81.00 94 ARG A C 1
ATOM 687 O O . ARG A 1 94 ? 0.275 3.890 -9.580 1.00 81.00 94 ARG A O 1
ATOM 694 N N . ILE A 1 95 ? -1.674 4.976 -9.931 1.00 75.81 95 ILE A N 1
ATOM 695 C CA . ILE A 1 9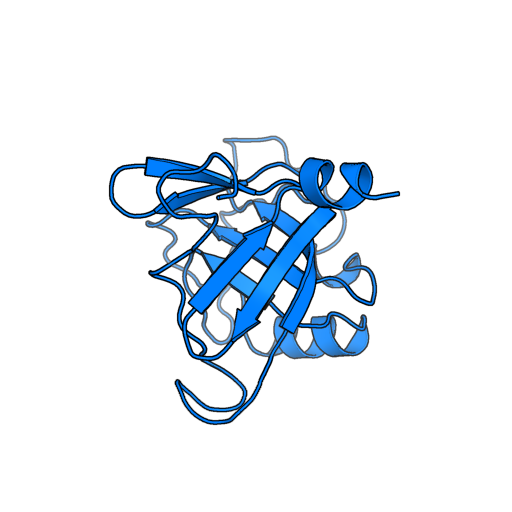5 ? -2.477 3.825 -10.373 1.00 75.81 95 ILE A CA 1
ATOM 696 C C . ILE A 1 95 ? -2.835 3.959 -11.864 1.00 75.81 95 ILE A C 1
ATOM 698 O O . ILE A 1 95 ? -3.172 5.051 -12.322 1.00 75.81 95 ILE A O 1
ATOM 702 N N . ARG A 1 96 ? -2.735 2.875 -12.645 1.00 75.31 96 ARG A N 1
ATOM 703 C CA . ARG A 1 96 ? -3.114 2.819 -14.074 1.00 75.31 96 ARG A CA 1
ATOM 704 C C . ARG A 1 96 ? -3.170 1.370 -14.556 1.00 75.31 96 ARG A C 1
ATOM 706 O O . ARG A 1 96 ? -2.468 0.511 -14.029 1.00 75.31 96 ARG A O 1
ATOM 713 N N . ASP A 1 97 ? -3.924 1.116 -15.621 1.00 61.97 97 ASP A N 1
ATOM 714 C CA . ASP A 1 97 ? -3.822 -0.138 -16.364 1.00 61.97 97 ASP A CA 1
ATOM 715 C C . ASP A 1 97 ? -2.479 -0.228 -17.111 1.00 61.97 97 ASP A C 1
ATOM 717 O O . ASP A 1 97 ? -2.236 0.464 -18.099 1.00 61.97 97 ASP A O 1
ATOM 721 N N . LEU A 1 98 ? -1.602 -1.049 -16.525 1.00 50.97 98 LEU A N 1
ATOM 722 C CA . LEU A 1 98 ? -0.387 -1.699 -17.030 1.00 50.97 98 LEU A CA 1
ATOM 723 C C . LEU A 1 98 ? 0.402 -1.000 -18.149 1.00 50.97 98 LEU A C 1
ATOM 725 O O . LEU A 1 98 ? 0.129 -1.201 -19.331 1.00 50.97 98 LEU A O 1
ATOM 729 N N . GLN A 1 99 ? 1.506 -0.356 -17.756 1.00 47.56 99 GLN A N 1
ATOM 730 C CA . GLN A 1 99 ? 2.774 -0.390 -18.497 1.00 47.56 99 GLN A CA 1
ATOM 731 C C . GLN A 1 99 ? 3.932 -0.511 -17.490 1.00 47.56 99 GLN A C 1
ATOM 733 O O . GLN A 1 99 ? 3.921 0.139 -16.448 1.00 47.56 99 GLN A O 1
ATOM 738 N N . ASP A 1 100 ? 4.868 -1.415 -17.781 1.00 54.75 100 ASP A N 1
ATOM 739 C CA . ASP A 1 100 ? 5.794 -2.061 -16.842 1.00 54.75 100 ASP A CA 1
ATOM 740 C C . ASP A 1 100 ? 6.577 -1.136 -15.886 1.00 54.75 100 ASP A C 1
ATOM 742 O O . ASP A 1 100 ? 7.161 -0.134 -16.292 1.00 54.75 100 ASP A O 1
ATOM 746 N N . HIS A 1 101 ? 6.741 -1.550 -14.626 1.00 66.19 101 HIS A N 1
ATOM 747 C CA . HIS A 1 101 ? 7.663 -0.938 -13.657 1.00 66.19 101 HIS A CA 1
ATOM 748 C C . HIS A 1 101 ? 9.092 -1.518 -13.767 1.00 66.19 101 HIS A C 1
ATOM 750 O O . HIS A 1 101 ? 9.751 -1.743 -12.757 1.00 66.19 101 HIS A O 1
ATOM 756 N N . ARG A 1 102 ? 9.577 -1.779 -14.995 1.00 63.88 102 ARG A N 1
ATOM 757 C CA . ARG A 1 102 ? 10.864 -2.462 -15.283 1.00 63.88 102 ARG A CA 1
ATOM 758 C C . ARG A 1 102 ? 12.058 -1.885 -14.518 1.00 63.88 102 ARG A C 1
ATOM 760 O O . ARG A 1 102 ? 12.932 -2.649 -14.118 1.00 63.88 102 ARG A O 1
ATOM 767 N N . ASP A 1 103 ? 12.080 -0.579 -14.280 1.00 69.31 103 ASP A N 1
ATOM 768 C CA . ASP A 1 103 ? 13.198 0.098 -13.609 1.00 69.31 103 ASP A CA 1
ATOM 769 C C . ASP A 1 103 ? 13.040 0.205 -12.085 1.00 69.31 103 ASP A C 1
ATOM 771 O O . ASP A 1 103 ? 13.909 0.762 -11.409 1.00 69.31 103 ASP A O 1
ATOM 775 N N . LEU A 1 104 ? 11.959 -0.346 -11.530 1.00 74.75 104 LEU A N 1
ATOM 776 C CA . LEU A 1 104 ? 11.709 -0.389 -10.097 1.00 74.75 104 LEU A CA 1
ATOM 777 C C . LEU A 1 104 ? 11.899 -1.805 -9.545 1.00 74.75 104 LEU A C 1
ATOM 779 O O . LEU A 1 104 ? 11.639 -2.806 -10.213 1.00 74.75 104 LEU A O 1
ATOM 783 N N . VAL A 1 105 ? 12.336 -1.872 -8.295 1.00 78.56 105 VAL A N 1
ATOM 784 C CA . VAL A 1 105 ? 12.363 -3.083 -7.471 1.00 78.56 105 VAL A CA 1
ATOM 785 C C . VAL A 1 105 ? 11.507 -2.840 -6.234 1.00 78.56 105 VAL A C 1
ATOM 787 O O . VAL A 1 105 ? 11.349 -1.694 -5.823 1.00 78.56 105 VAL A O 1
ATOM 790 N N . TYR A 1 106 ? 10.920 -3.890 -5.663 1.00 82.44 106 TYR A N 1
ATOM 791 C CA . TYR A 1 106 ? 9.893 -3.736 -4.632 1.00 82.44 106 TYR A CA 1
ATOM 792 C C . TYR A 1 106 ? 10.153 -4.578 -3.378 1.00 82.44 106 TYR A C 1
ATOM 794 O O . TYR A 1 106 ? 9.601 -5.664 -3.269 1.00 82.44 106 TYR A O 1
ATOM 802 N N . PRO A 1 107 ? 10.964 -4.137 -2.400 1.00 81.62 107 PRO A N 1
ATOM 803 C CA . PRO A 1 107 ? 10.960 -4.749 -1.073 1.00 81.62 107 PRO A CA 1
ATOM 804 C C . PRO A 1 107 ? 9.541 -4.958 -0.517 1.00 81.62 107 PRO A C 1
ATOM 806 O O . PRO A 1 107 ? 8.705 -4.055 -0.529 1.00 81.62 107 PRO A O 1
ATOM 809 N N . VAL A 1 108 ? 9.274 -6.171 -0.037 1.00 84.69 108 VAL A N 1
ATOM 810 C CA . VAL A 1 108 ? 7.980 -6.591 0.516 1.00 84.69 108 VAL A CA 1
ATOM 811 C C . VAL A 1 108 ? 8.118 -6.788 2.019 1.00 84.69 108 VAL A C 1
ATOM 813 O O . VAL A 1 108 ? 9.148 -7.283 2.476 1.00 84.69 108 VAL A O 1
ATOM 816 N N . ASN A 1 109 ? 7.072 -6.452 2.776 1.00 86.56 109 ASN A N 1
ATOM 817 C CA . ASN A 1 109 ? 7.043 -6.544 4.235 1.00 86.56 109 ASN A CA 1
ATOM 818 C C . ASN A 1 109 ? 8.206 -5.779 4.888 1.00 86.56 109 ASN A C 1
ATOM 820 O O . ASN A 1 109 ? 8.825 -6.244 5.844 1.00 86.56 109 ASN A O 1
ATOM 824 N N . VAL A 1 110 ? 8.472 -4.578 4.380 1.00 87.81 110 VAL A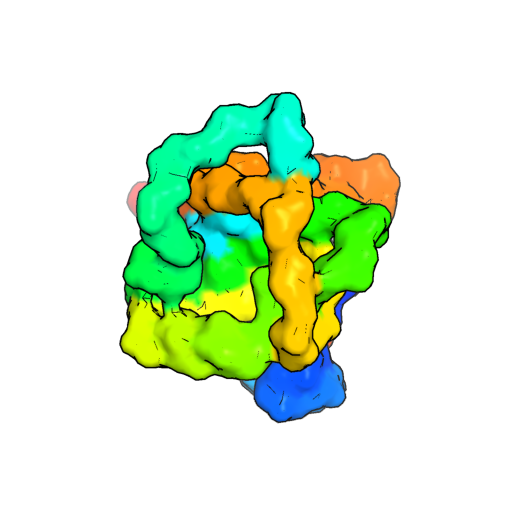 N 1
ATOM 825 C CA . VAL A 1 110 ? 9.384 -3.606 4.991 1.00 87.81 110 VAL A CA 1
ATOM 826 C C . VAL A 1 110 ? 8.611 -2.357 5.419 1.00 87.81 110 VAL A C 1
ATOM 828 O O . VAL A 1 110 ? 7.561 -2.072 4.836 1.00 87.81 110 VAL A O 1
ATOM 831 N N . PRO A 1 111 ? 9.079 -1.598 6.421 1.00 90.62 111 PRO A N 1
ATOM 832 C CA . PRO A 1 111 ? 8.486 -0.304 6.736 1.00 90.62 111 PRO A CA 1
ATOM 833 C C . PRO A 1 111 ? 8.518 0.634 5.522 1.00 90.62 111 PRO A C 1
ATOM 835 O O . PRO A 1 111 ? 9.530 0.704 4.825 1.00 90.62 111 PRO A O 1
ATOM 838 N N . VAL A 1 112 ? 7.427 1.361 5.287 1.00 90.56 112 VAL A N 1
ATOM 839 C CA . VAL A 1 112 ? 7.333 2.399 4.248 1.00 90.56 112 VAL A CA 1
ATOM 840 C C . VAL A 1 112 ? 7.079 3.754 4.880 1.00 90.56 112 VAL A C 1
ATOM 842 O O . VAL A 1 112 ? 6.362 3.843 5.874 1.00 90.56 112 VAL A O 1
ATOM 845 N N . THR A 1 113 ? 7.650 4.803 4.299 1.00 89.56 113 THR A N 1
ATOM 846 C CA . THR A 1 113 ? 7.430 6.181 4.742 1.00 89.56 113 THR A CA 1
ATOM 847 C C . THR A 1 113 ? 6.525 6.887 3.749 1.00 89.56 113 THR A C 1
ATOM 849 O O . THR A 1 113 ? 6.848 6.955 2.566 1.00 89.56 113 THR A O 1
ATOM 852 N N . VAL A 1 114 ? 5.413 7.415 4.247 1.00 87.31 114 VAL A N 1
ATOM 853 C CA . VAL A 1 114 ? 4.463 8.226 3.487 1.00 87.31 114 VAL A CA 1
ATOM 854 C C . VAL A 1 114 ? 4.554 9.650 4.004 1.00 87.31 114 VAL A C 1
ATOM 856 O O . VAL A 1 114 ? 4.508 9.873 5.216 1.00 87.31 114 VAL A O 1
ATOM 859 N N . ARG A 1 115 ? 4.681 10.614 3.095 1.00 83.06 115 ARG A N 1
ATOM 860 C CA . ARG A 1 115 ? 4.621 12.026 3.462 1.00 83.06 115 ARG A CA 1
ATOM 861 C C . ARG A 1 115 ? 3.160 12.429 3.639 1.00 83.06 115 ARG A C 1
ATOM 863 O O . ARG A 1 115 ? 2.367 12.291 2.714 1.00 83.06 115 ARG A O 1
ATOM 870 N N . VAL A 1 116 ? 2.833 12.931 4.819 1.00 80.69 116 VAL A N 1
ATOM 871 C CA . VAL A 1 116 ? 1.535 13.502 5.172 1.00 80.69 116 VAL A CA 1
ATOM 872 C C . VAL A 1 116 ? 1.769 14.962 5.516 1.00 80.69 116 VAL A C 1
ATOM 874 O O . VAL A 1 116 ? 2.361 15.262 6.551 1.00 80.69 116 VAL A O 1
ATOM 877 N N . GLU A 1 117 ? 1.332 15.864 4.638 1.00 79.50 117 GLU A N 1
ATOM 878 C CA . GLU A 1 117 ? 1.593 17.301 4.782 1.00 79.50 117 GLU A CA 1
ATOM 879 C C . GLU A 1 117 ? 3.103 17.577 4.997 1.00 79.50 117 GLU A C 1
ATOM 881 O O . GLU A 1 117 ? 3.922 17.269 4.125 1.00 79.50 117 GLU A O 1
ATOM 886 N N . ASP A 1 118 ? 3.476 18.112 6.165 1.00 78.25 118 ASP A N 1
ATOM 887 C CA . ASP A 1 118 ? 4.850 18.455 6.552 1.00 78.25 118 ASP A CA 1
ATOM 888 C C . ASP A 1 118 ? 5.532 17.387 7.433 1.00 78.25 118 ASP A C 1
ATOM 890 O O . ASP A 1 118 ? 6.582 17.646 8.030 1.00 78.25 118 ASP A O 1
ATOM 894 N N . GLN A 1 119 ? 4.947 16.190 7.557 1.00 76.62 119 GLN A N 1
ATOM 895 C CA . GLN A 1 119 ? 5.474 15.113 8.397 1.00 76.62 119 GLN A CA 1
ATOM 896 C C . GLN A 1 119 ? 5.551 13.775 7.668 1.00 76.62 119 GLN A C 1
ATOM 898 O O . GLN A 1 119 ? 4.710 13.419 6.849 1.00 76.62 119 GLN A O 1
ATOM 903 N N . ASP A 1 120 ? 6.567 12.998 8.020 1.00 84.88 120 ASP A N 1
ATOM 904 C CA . ASP A 1 120 ? 6.738 11.640 7.527 1.00 84.88 120 ASP A CA 1
ATOM 905 C C . ASP A 1 120 ? 6.072 10.657 8.501 1.00 84.88 120 ASP A C 1
ATOM 907 O O . ASP A 1 120 ? 6.356 10.660 9.702 1.00 84.88 120 ASP A O 1
ATOM 911 N N . MET A 1 121 ? 5.199 9.792 7.985 1.00 86.69 121 MET A N 1
ATOM 912 C CA . MET A 1 121 ? 4.592 8.702 8.743 1.00 86.69 121 MET A CA 1
ATOM 913 C C . MET A 1 121 ? 5.123 7.359 8.252 1.00 86.69 121 MET A C 1
ATOM 915 O O . MET A 1 121 ? 5.080 7.054 7.062 1.00 86.69 121 MET A O 1
ATOM 919 N N . THR A 1 122 ? 5.598 6.529 9.180 1.00 90.88 122 THR A N 1
ATOM 920 C CA . THR A 1 122 ? 6.026 5.163 8.872 1.00 90.88 122 THR A CA 1
ATOM 921 C C . THR A 1 122 ? 4.872 4.187 9.058 1.00 90.88 122 THR A C 1
ATOM 923 O O . THR A 1 122 ? 4.268 4.146 10.126 1.00 90.88 122 THR A O 1
ATOM 926 N N . ILE A 1 123 ? 4.624 3.364 8.043 1.00 92.62 123 ILE A N 1
ATOM 927 C CA . ILE A 1 123 ? 3.687 2.240 8.076 1.00 92.62 123 ILE A CA 1
ATOM 928 C C . ILE A 1 123 ? 4.507 0.959 8.063 1.00 92.62 123 ILE A C 1
ATOM 930 O O . ILE A 1 123 ? 5.323 0.735 7.163 1.00 92.62 123 ILE A O 1
ATOM 934 N N . ARG A 1 124 ? 4.316 0.117 9.073 1.00 94.38 124 ARG A N 1
ATOM 935 C CA . ARG A 1 124 ? 5.021 -1.154 9.226 1.00 94.38 124 ARG A CA 1
ATOM 936 C C . ARG A 1 124 ? 4.156 -2.314 8.733 1.00 94.38 124 ARG A C 1
ATOM 938 O O . ARG A 1 124 ? 2.928 -2.239 8.779 1.00 94.38 124 ARG A O 1
ATOM 945 N N . PRO A 1 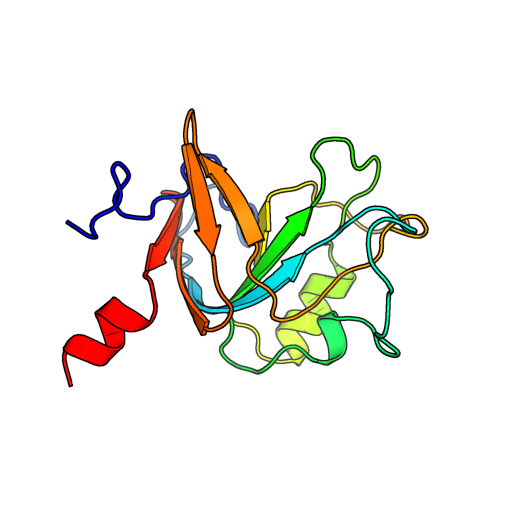125 ? 4.776 -3.421 8.297 1.00 94.69 125 PRO A N 1
ATOM 946 C CA . PRO A 1 125 ? 4.044 -4.660 8.063 1.00 94.69 125 PRO A CA 1
ATOM 947 C C . PRO A 1 125 ? 3.263 -5.055 9.319 1.00 94.69 125 PRO A C 1
ATOM 949 O O . PRO A 1 125 ? 3.824 -5.089 10.414 1.00 94.69 125 PRO A O 1
ATOM 952 N N . GLY A 1 126 ? 1.979 -5.362 9.156 1.00 93.50 126 GLY A N 1
ATOM 953 C CA . GLY A 1 126 ? 1.087 -5.723 10.257 1.00 93.50 126 GLY A CA 1
ATOM 954 C C . GLY A 1 126 ? 0.387 -4.553 10.953 1.00 93.50 126 GLY A C 1
ATOM 955 O O . GLY A 1 126 ? -0.576 -4.817 11.673 1.00 93.50 126 GLY A O 1
ATOM 956 N N . ASP A 1 127 ? 0.776 -3.295 10.709 1.00 94.75 127 ASP A N 1
ATOM 957 C CA . ASP A 1 127 ? -0.026 -2.146 11.154 1.00 94.75 127 ASP A CA 1
ATOM 958 C C . ASP A 1 127 ? -1.430 -2.232 10.553 1.00 94.75 127 ASP A C 1
ATOM 960 O O . ASP A 1 127 ? -1.618 -2.707 9.433 1.00 94.75 127 ASP A O 1
ATOM 964 N N . TYR A 1 128 ? -2.447 -1.811 11.295 1.00 94.19 128 TYR A N 1
ATOM 965 C CA . TYR A 1 128 ? -3.826 -2.001 10.869 1.00 94.19 128 TYR A CA 1
ATOM 966 C C . TYR A 1 128 ? -4.303 -0.810 10.049 1.00 94.19 128 TYR A C 1
ATOM 968 O O . TYR A 1 128 ? -4.358 0.320 10.536 1.00 94.19 128 TYR A O 1
ATOM 976 N N . ILE A 1 129 ? -4.662 -1.071 8.798 1.00 94.75 129 ILE A N 1
ATOM 977 C CA . ILE A 1 129 ? -5.127 -0.057 7.859 1.00 94.75 129 ILE A CA 1
ATOM 978 C C . ILE A 1 129 ? -6.644 -0.086 7.817 1.00 94.75 129 ILE A C 1
ATOM 980 O O . ILE A 1 129 ? -7.243 -1.141 7.608 1.00 94.75 129 ILE A O 1
ATOM 984 N N . ILE A 1 130 ? -7.256 1.082 7.976 1.00 93.00 130 ILE A N 1
ATOM 985 C CA . ILE A 1 130 ? -8.694 1.291 7.832 1.00 93.00 130 ILE A CA 1
ATOM 986 C C . ILE A 1 130 ? -8.900 2.344 6.753 1.00 93.00 130 ILE A C 1
ATOM 988 O O . ILE A 1 130 ? -8.353 3.434 6.849 1.00 93.00 130 ILE A O 1
ATOM 992 N N . GLY A 1 131 ? -9.686 2.028 5.731 1.00 91.19 131 GLY A N 1
ATOM 993 C CA . GLY A 1 131 ? -10.008 2.957 4.653 1.00 91.19 131 GLY A CA 1
ATOM 994 C C . GLY A 1 131 ? -11.507 3.053 4.428 1.00 91.19 131 GLY A C 1
ATOM 995 O O . GLY A 1 131 ? -12.204 2.036 4.410 1.00 91.19 131 GLY A O 1
ATOM 996 N N . ASP A 1 132 ? -11.999 4.269 4.233 1.00 88.81 132 ASP A N 1
ATOM 997 C CA . ASP A 1 132 ? -13.355 4.549 3.775 1.00 88.81 132 ASP A CA 1
ATOM 998 C C . ASP A 1 132 ? -13.362 5.748 2.811 1.00 88.81 132 ASP A C 1
ATOM 1000 O O . ASP A 1 132 ? -12.334 6.115 2.242 1.00 88.81 132 ASP A O 1
ATOM 1004 N N . LEU A 1 133 ? -14.536 6.329 2.557 1.00 86.75 133 LEU A N 1
ATOM 1005 C CA . LEU A 1 133 ? -14.657 7.496 1.683 1.00 86.75 133 LEU A CA 1
ATOM 1006 C C . LEU A 1 133 ? -13.904 8.736 2.170 1.00 86.75 133 LEU A C 1
ATOM 1008 O O . LEU A 1 133 ? -13.541 9.569 1.344 1.00 86.75 133 LEU A O 1
ATOM 1012 N N . ASN A 1 134 ? -13.698 8.868 3.478 1.00 82.75 134 ASN A N 1
ATOM 1013 C CA . ASN A 1 134 ? -13.089 10.037 4.101 1.00 82.75 134 ASN A CA 1
ATOM 1014 C C . ASN A 1 134 ? -11.558 9.965 4.103 1.00 82.75 134 ASN A C 1
ATOM 1016 O O . ASN A 1 134 ? -10.912 10.949 4.449 1.00 82.75 134 ASN A O 1
ATOM 1020 N N . GLY A 1 135 ? -10.987 8.816 3.741 1.00 84.88 135 GLY A N 1
ATOM 1021 C CA . GLY A 1 135 ? -9.549 8.621 3.645 1.00 84.88 135 GLY A CA 1
ATOM 1022 C C . GLY A 1 135 ? -9.104 7.296 4.243 1.00 84.88 135 GLY A C 1
ATOM 1023 O O . GLY A 1 135 ? -9.883 6.350 4.398 1.00 84.88 135 GLY A O 1
ATOM 1024 N N . VAL A 1 136 ? -7.817 7.234 4.566 1.00 89.44 136 VAL A N 1
ATOM 1025 C CA . VAL A 1 136 ? -7.178 6.054 5.144 1.00 89.44 136 VAL A CA 1
ATOM 1026 C C . VAL A 1 136 ? -6.548 6.421 6.481 1.00 89.44 136 VAL A C 1
ATOM 1028 O O . VAL A 1 136 ? -5.957 7.483 6.630 1.00 89.44 136 VAL A O 1
ATOM 1031 N N . VAL A 1 137 ? -6.663 5.534 7.460 1.00 90.69 137 VAL A N 1
ATOM 1032 C CA . VAL A 1 137 ? -6.028 5.638 8.771 1.00 90.69 137 VAL A CA 1
ATOM 1033 C C . VAL A 1 137 ? -5.149 4.415 8.985 1.00 90.69 137 VAL A C 1
ATOM 1035 O O . VAL A 1 137 ? -5.568 3.285 8.731 1.00 90.69 137 VAL A O 1
ATOM 1038 N N . CYS A 1 138 ? -3.937 4.645 9.476 1.00 91.75 138 CYS A N 1
ATOM 1039 C CA . CYS A 1 138 ? -3.018 3.617 9.936 1.00 91.75 138 CYS A CA 1
ATOM 1040 C C . CYS A 1 138 ? -2.998 3.585 11.469 1.00 91.75 138 CYS A C 1
ATOM 1042 O O . CYS A 1 138 ? -2.761 4.603 12.121 1.00 91.75 138 CYS A O 1
ATOM 1044 N N . ILE A 1 139 ? -3.231 2.408 12.046 1.00 91.00 139 ILE A N 1
ATOM 1045 C CA . ILE A 1 139 ? -3.159 2.158 13.485 1.00 91.00 139 ILE A CA 1
ATOM 1046 C C . ILE A 1 139 ? -1.939 1.266 13.749 1.00 91.00 139 ILE A C 1
ATOM 1048 O O . ILE A 1 139 ? -1.945 0.110 13.317 1.00 91.00 139 ILE A O 1
ATOM 1052 N N . PRO A 1 140 ? -0.917 1.763 14.467 1.00 89.56 140 PRO A N 1
ATOM 1053 C CA . PRO A 1 140 ? 0.241 0.961 14.844 1.00 89.56 140 PRO A CA 1
ATOM 1054 C C . PRO A 1 140 ? -0.164 -0.321 15.573 1.00 89.56 140 PRO A C 1
ATOM 1056 O O . PRO A 1 140 ? -0.994 -0.278 16.493 1.00 89.56 140 PRO A O 1
ATOM 1059 N N . LEU A 1 141 ? 0.432 -1.451 15.190 1.00 86.88 141 LEU A N 1
ATOM 1060 C CA . LEU A 1 141 ? 0.096 -2.757 15.765 1.00 86.88 141 LEU A CA 1
ATOM 1061 C C . LEU A 1 141 ? 0.260 -2.773 17.294 1.00 86.88 141 LEU A C 1
ATOM 1063 O O . LEU A 1 141 ? -0.576 -3.347 17.997 1.00 86.88 141 LEU A O 1
ATOM 1067 N N . GLU A 1 142 ? 1.277 -2.080 17.817 1.00 85.88 142 GLU A N 1
ATOM 1068 C CA . GLU A 1 142 ? 1.535 -1.966 19.256 1.00 85.88 142 GLU A CA 1
ATOM 1069 C C . GLU A 1 142 ? 0.345 -1.409 20.062 1.00 85.88 142 GLU A C 1
ATOM 1071 O O . GLU A 1 142 ? 0.155 -1.779 21.222 1.00 85.88 142 GLU A O 1
ATOM 1076 N N . LEU A 1 143 ? -0.495 -0.565 19.454 1.00 82.88 143 LEU A N 1
ATOM 1077 C CA . LEU A 1 143 ? -1.656 0.049 20.110 1.00 82.88 143 LEU A CA 1
ATOM 1078 C C . LEU A 1 143 ? -2.892 -0.862 20.115 1.00 82.88 143 LEU A C 1
ATOM 1080 O O . LEU A 1 143 ? -3.822 -0.642 20.895 1.00 82.88 143 LEU A O 1
ATOM 1084 N N . ILE A 1 144 ? -2.891 -1.887 19.263 1.00 78.00 144 ILE A N 1
ATOM 1085 C CA . ILE A 1 144 ? -3.943 -2.903 19.179 1.00 78.00 144 ILE A CA 1
ATOM 1086 C C . ILE A 1 144 ? -3.634 -4.038 20.156 1.00 78.00 144 ILE A C 1
ATOM 1088 O O . ILE A 1 144 ? -4.516 -4.474 20.892 1.00 78.00 144 ILE A O 1
ATOM 1092 N N . SER A 1 145 ? -2.371 -4.472 20.224 1.00 64.56 145 SER A N 1
ATOM 1093 C CA . SER A 1 145 ? -1.937 -5.544 21.131 1.00 64.56 145 SER A CA 1
ATOM 1094 C C . SER A 1 145 ? -1.947 -5.155 22.612 1.00 64.56 145 SER A C 1
ATOM 1096 O O . SER A 1 145 ? -2.006 -6.030 23.466 1.00 64.56 145 SER A O 1
ATOM 1098 N N . ALA A 1 146 ? -1.896 -3.859 22.936 1.00 57.69 146 ALA A N 1
ATOM 1099 C CA . ALA A 1 146 ? -1.892 -3.366 24.317 1.00 57.69 146 ALA A CA 1
ATOM 1100 C C . ALA A 1 146 ? -3.277 -3.384 25.006 1.00 57.69 146 ALA A C 1
ATOM 1102 O O . ALA A 1 146 ? -3.389 -2.951 26.150 1.00 57.69 146 ALA A O 1
ATOM 1103 N N . GLN A 1 147 ? -4.327 -3.854 24.323 1.00 47.97 147 GLN A N 1
ATOM 1104 C CA . GLN A 1 147 ? -5.695 -3.962 24.855 1.00 47.97 147 GLN A CA 1
ATOM 1105 C C . GLN A 1 147 ? -6.140 -5.419 25.105 1.00 47.97 147 GLN A C 1
ATOM 1107 O O . GLN A 1 147 ? -7.337 -5.667 25.257 1.00 47.97 147 GLN A O 1
ATOM 1112 N N . GLY A 1 148 ? -5.195 -6.369 25.116 1.00 41.75 148 GLY A N 1
ATOM 1113 C CA . GLY A 1 148 ? -5.426 -7.790 25.412 1.00 41.75 148 GLY A CA 1
ATOM 1114 C C . GLY A 1 148 ? -5.247 -8.149 26.880 1.00 41.75 148 GLY A C 1
ATOM 1115 O O . GLY A 1 148 ? -4.310 -7.604 27.505 1.00 41.75 148 GLY A O 1
#

pLDDT: mean 82.48, std 12.49, range [41.75, 97.06]

Organism: NCBI:txid1002370

Secondary structure (DSSP, 8-state):
--SSTTTTEETT----SSSTT-S---EEEEEEEEE-EEBTTB-----S-TTTTPPTTPEEEEE--TT-SS-SB-HHHHHHHHHTT--EEEEES-B-S----TTEE--BSS-EEEEETTEEEEE-TTPEEEEETTEEEEE-HHHHHTT-

Foldseek 3Di:
DQPDPVQQFQQPFADVPPHGLDDWDKFKAFEWEKEKDFPPPDDFPDPDDSLQVDAARHEYEYAYDQPQPDAPEEDVSVVSNVVNNHRYYTYNYDYDPDDDPVRIGIDIQAWDWDDRPPDIDIRGGGFMWMDTSSGIGTHGPVVVVVVD

InterPro domains:
  IPR005493 Ribonuclease E inhibitor RraA/RraA-like protein [PF03737] (23-137)
  IPR005493 Ribonuclease E inhibitor RraA/RraA-like protein [cd16841] (23-139)
  IPR036704 Ribonuclease E inhibitor RraA/RraA-like superfamily [SSF89562] (21-144)

Sequence (148 aa):
MLGSPHGGCLPDISMWSPQRQEGHTRIAGPAYTVHFVRRGTEPSTIKEHYIDSVPAGTVIFISAPPDAANAVYGGLMSHRAKVSGAVGAVVDGRIRDLQDHRDLVYPVNVPVTVRVEDQDMTIRPGDYIIGDLNGVVCIPLELISAQG